Protein AF-A0A0M5J6Y0-F1 (afdb_monomer)

Solvent-accessible surface area (backbone atoms only — not comparable to full-atom values): 10264 Å² total; per-residue (Å²): 128,82,86,54,51,43,77,46,97,88,40,96,63,35,27,33,30,72,86,78,66,49,76,40,66,57,60,74,68,54,46,45,74,79,50,57,47,80,31,62,37,94,86,78,63,53,74,26,65,40,64,68,58,42,51,52,47,33,54,74,78,33,74,91,50,72,72,82,80,65,76,77,78,87,77,84,85,85,85,85,79,84,75,91,74,93,74,84,80,55,74,71,58,58,54,52,52,52,52,52,50,51,52,52,52,51,52,51,53,51,50,51,52,50,51,52,52,53,51,52,53,52,52,51,52,54,51,51,52,51,52,52,51,51,50,51,51,51,51,49,53,50,51,52,51,52,53,50,54,53,51,62,63,47,49,62,56,54,54,52,52,51,54,55,56,73,71,73,120

Structure (mmCIF, N/CA/C/O backbone):
data_AF-A0A0M5J6Y0-F1
#
_entry.id   AF-A0A0M5J6Y0-F1
#
loop_
_atom_site.group_PDB
_atom_site.id
_atom_site.type_symbol
_atom_site.label_atom_id
_atom_site.label_alt_id
_atom_site.label_comp_id
_atom_site.label_asym_id
_atom_site.label_entity_id
_atom_site.label_seq_id
_atom_site.pdbx_PDB_ins_code
_atom_site.Cartn_x
_atom_site.Cartn_y
_atom_site.Cartn_z
_atom_site.occupancy
_atom_site.B_iso_or_equiv
_atom_site.auth_seq_id
_atom_site.auth_comp_id
_atom_site.auth_asym_id
_atom_site.auth_atom_id
_atom_site.pdbx_PDB_model_num
ATOM 1 N N . MET A 1 1 ? 8.750 -12.500 -16.971 1.00 54.44 1 MET A N 1
ATOM 2 C CA . MET A 1 1 ? 10.233 -12.620 -16.952 1.00 54.44 1 MET A CA 1
ATOM 3 C C . MET A 1 1 ? 10.787 -14.023 -17.237 1.00 54.44 1 MET A C 1
ATOM 5 O O . MET A 1 1 ? 11.965 -14.111 -17.551 1.00 54.44 1 MET A O 1
ATOM 9 N N . ARG A 1 2 ? 10.006 -15.117 -17.166 1.00 51.62 2 ARG A N 1
ATOM 10 C CA . ARG A 1 2 ? 10.528 -16.494 -17.330 1.00 51.62 2 ARG A CA 1
ATOM 11 C C . ARG A 1 2 ? 10.722 -16.961 -18.791 1.00 51.62 2 ARG A C 1
ATOM 13 O O . ARG A 1 2 ? 11.229 -18.052 -18.992 1.00 51.62 2 ARG A O 1
ATOM 20 N N . LEU A 1 3 ? 10.338 -16.154 -19.790 1.00 61.31 3 LEU A N 1
ATOM 21 C CA . LEU A 1 3 ? 10.330 -16.540 -21.217 1.00 61.31 3 LEU A CA 1
ATOM 22 C C . LEU A 1 3 ? 11.543 -16.040 -22.031 1.00 61.31 3 LEU A C 1
ATOM 24 O O . LEU A 1 3 ? 11.763 -16.510 -23.141 1.00 61.31 3 LEU A O 1
ATOM 28 N N . THR A 1 4 ? 12.356 -15.121 -21.498 1.00 75.44 4 THR A N 1
ATOM 29 C CA . THR A 1 4 ? 13.475 -14.484 -22.233 1.00 75.44 4 THR A CA 1
ATOM 30 C C . THR A 1 4 ? 14.857 -15.020 -21.851 1.00 75.44 4 THR A C 1
ATOM 32 O O . THR A 1 4 ? 15.855 -14.626 -22.453 1.00 75.44 4 THR A O 1
ATOM 35 N N . PHE A 1 5 ? 14.937 -15.911 -20.859 1.00 82.75 5 PHE A N 1
ATOM 36 C CA . PHE A 1 5 ? 16.193 -16.443 -20.330 1.00 82.75 5 PHE A CA 1
ATOM 37 C C . PHE A 1 5 ? 16.151 -17.963 -20.259 1.00 82.75 5 PHE A C 1
ATOM 39 O O . PHE A 1 5 ? 15.195 -18.540 -19.746 1.00 82.75 5 PHE A O 1
ATOM 46 N N . GLU A 1 6 ? 17.207 -18.599 -20.740 1.00 87.62 6 GLU A N 1
ATOM 47 C CA . GLU A 1 6 ? 17.405 -20.041 -20.680 1.00 87.62 6 GLU A CA 1
ATOM 48 C C . GLU A 1 6 ? 18.428 -20.374 -19.601 1.00 87.62 6 GLU A C 1
ATOM 50 O O . GLU A 1 6 ? 19.471 -19.729 -19.517 1.00 87.62 6 GLU A O 1
ATOM 55 N N . ARG A 1 7 ? 18.125 -21.341 -18.737 1.00 85.81 7 ARG A N 1
ATOM 56 C CA . ARG A 1 7 ? 19.066 -21.793 -17.708 1.00 85.81 7 AR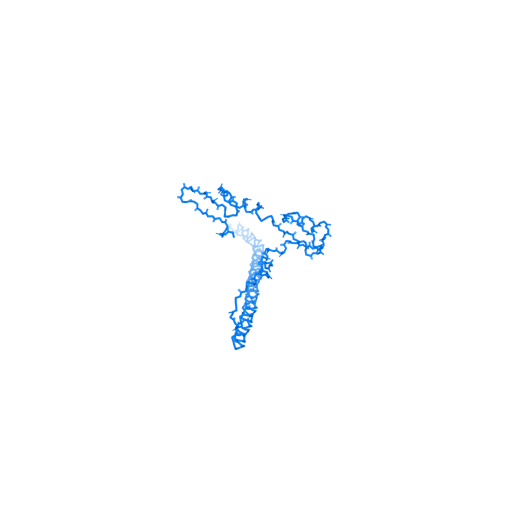G A CA 1
ATOM 57 C C . ARG A 1 7 ? 20.045 -22.781 -18.336 1.00 85.81 7 ARG A C 1
ATOM 59 O O . ARG A 1 7 ? 19.601 -23.741 -18.951 1.00 85.81 7 ARG A O 1
ATOM 66 N N . LEU A 1 8 ? 21.347 -22.565 -18.150 1.00 83.19 8 LEU A N 1
ATOM 67 C CA . LEU A 1 8 ? 22.361 -23.515 -18.607 1.00 83.19 8 LEU A CA 1
ATOM 68 C C . LEU A 1 8 ? 22.562 -24.608 -17.552 1.00 83.19 8 LEU A C 1
ATOM 70 O O . LEU A 1 8 ? 22.786 -24.309 -16.380 1.00 83.19 8 LEU A O 1
ATOM 74 N N . SER A 1 9 ? 22.533 -25.870 -17.977 1.00 73.69 9 SER A N 1
ATOM 75 C CA . SER A 1 9 ? 22.607 -27.050 -17.098 1.00 73.69 9 SER A CA 1
ATOM 76 C C . SER A 1 9 ? 23.989 -27.321 -16.480 1.00 73.69 9 SER A C 1
ATOM 78 O O . SER A 1 9 ? 24.128 -28.271 -15.722 1.00 73.69 9 SER A O 1
ATOM 80 N N . GLY A 1 10 ? 25.004 -26.500 -16.776 1.00 74.12 10 GLY A N 1
ATOM 81 C CA . GLY A 1 10 ? 26.383 -26.662 -16.286 1.00 74.12 10 GLY A CA 1
ATOM 82 C C . GLY A 1 10 ? 26.892 -25.536 -15.378 1.00 74.12 10 GLY A C 1
ATOM 83 O O . GLY A 1 10 ? 28.052 -25.557 -14.984 1.00 74.12 10 GLY A O 1
ATOM 84 N N . GLY A 1 11 ? 26.058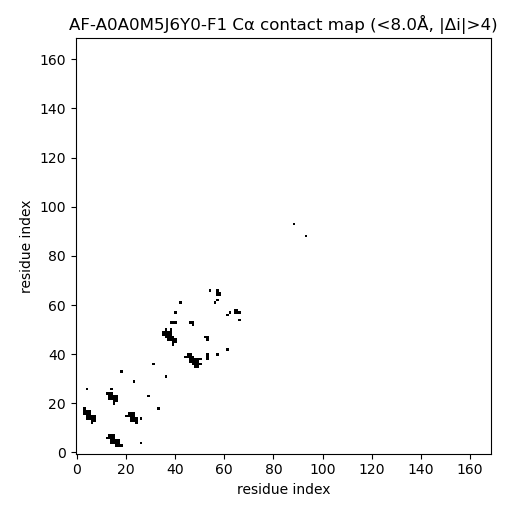 -24.541 -15.054 1.00 68.88 11 GLY A N 1
ATOM 85 C CA . GLY A 1 11 ? 26.432 -23.428 -14.182 1.00 68.88 11 GLY A CA 1
ATOM 86 C C . GLY A 1 11 ? 25.268 -23.025 -13.291 1.00 68.88 11 GLY A C 1
ATOM 87 O O . GLY A 1 11 ? 24.281 -22.456 -13.764 1.00 68.88 11 GLY A O 1
ATOM 88 N N . CYS A 1 12 ? 25.371 -23.305 -11.991 1.00 69.19 12 CYS A N 1
ATOM 89 C CA . CYS A 1 12 ? 24.429 -22.783 -11.012 1.00 69.19 12 CYS A CA 1
ATOM 90 C C . CYS A 1 12 ? 24.452 -21.247 -11.107 1.00 69.19 12 CYS A C 1
ATOM 92 O O . CYS A 1 12 ? 25.486 -20.614 -10.921 1.00 69.19 12 CYS A O 1
ATOM 94 N N . ASN A 1 13 ? 23.307 -20.648 -11.443 1.00 76.88 13 ASN A N 1
ATOM 95 C CA . ASN A 1 13 ? 23.098 -19.204 -11.654 1.00 76.88 13 ASN A CA 1
ATOM 96 C C . ASN A 1 13 ? 23.483 -18.635 -13.026 1.00 76.88 13 ASN A C 1
ATOM 98 O O . ASN A 1 13 ? 23.434 -17.419 -13.193 1.00 76.88 13 ASN A O 1
ATOM 102 N N . LEU A 1 14 ? 23.808 -19.465 -14.019 1.00 85.62 14 LEU A N 1
ATOM 103 C CA . LEU A 1 14 ? 24.126 -18.973 -15.355 1.00 85.62 14 LEU A CA 1
ATOM 104 C C . LEU A 1 14 ? 22.928 -19.069 -16.304 1.00 85.62 14 LEU A C 1
ATOM 106 O O . LEU A 1 14 ? 22.325 -20.130 -16.486 1.00 85.62 14 LEU A O 1
ATOM 110 N N . HIS A 1 15 ? 22.590 -17.942 -16.928 1.00 89.19 15 HIS A N 1
ATOM 111 C CA . HIS A 1 15 ? 21.428 -17.821 -17.796 1.00 89.19 15 HIS A CA 1
ATOM 112 C C . HIS A 1 15 ? 21.793 -17.207 -19.146 1.00 89.19 15 HIS A C 1
ATOM 114 O O . HIS A 1 15 ? 22.353 -16.117 -19.214 1.00 89.19 15 HIS A O 1
ATOM 120 N N . ARG A 1 16 ? 21.439 -17.875 -20.245 1.00 88.31 16 ARG A N 1
ATOM 121 C CA . ARG A 1 16 ? 21.576 -17.339 -21.602 1.00 88.31 16 ARG A CA 1
ATOM 122 C C . ARG A 1 16 ? 20.369 -16.463 -21.900 1.00 8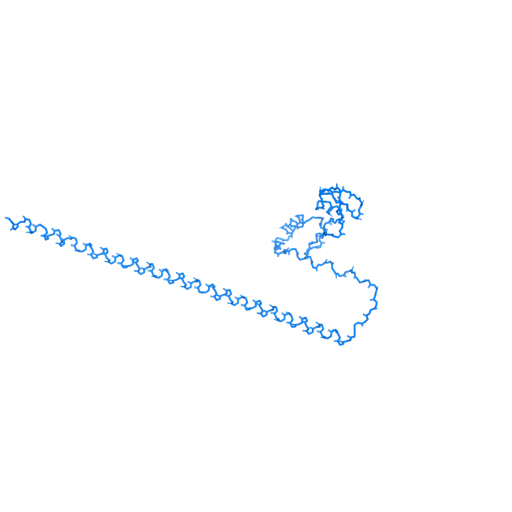8.31 16 ARG A C 1
ATOM 124 O O . ARG A 1 16 ? 19.228 -16.921 -21.869 1.00 88.31 16 ARG A O 1
ATOM 131 N N . CYS A 1 17 ? 20.616 -15.193 -22.190 1.00 90.19 17 CYS A N 1
ATOM 132 C CA . CYS A 1 17 ? 19.600 -14.298 -22.715 1.00 90.19 17 CYS A CA 1
ATOM 133 C C . CYS A 1 17 ? 19.241 -14.729 -24.139 1.00 90.19 17 CYS A C 1
ATOM 135 O O . CYS A 1 17 ? 20.114 -14.802 -25.001 1.00 90.19 17 CYS A O 1
ATOM 137 N N . LYS A 1 18 ?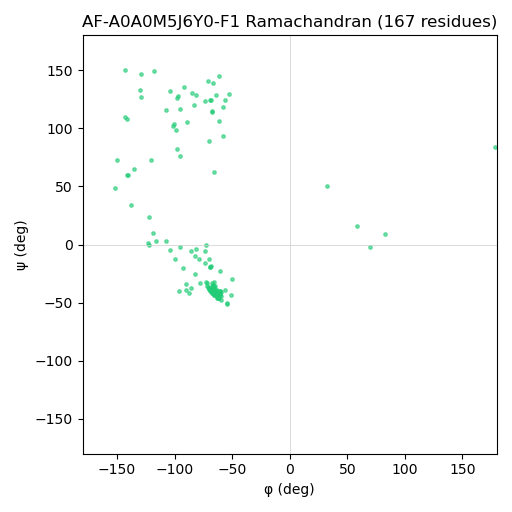 17.959 -14.985 -24.408 1.00 86.56 18 LYS A N 1
ATOM 138 C CA . LYS A 1 18 ? 17.485 -15.358 -25.750 1.00 86.56 18 LYS A CA 1
ATOM 139 C C . LYS A 1 18 ? 17.462 -14.177 -26.728 1.00 86.56 18 LYS A C 1
ATOM 141 O O . LYS A 1 18 ? 17.389 -14.397 -27.927 1.00 86.56 18 LYS A O 1
ATOM 146 N N . LEU A 1 19 ? 17.546 -12.941 -26.226 1.00 84.44 19 LEU A N 1
ATOM 147 C CA . LEU A 1 19 ? 17.477 -11.721 -27.041 1.00 84.44 19 LEU A CA 1
ATOM 148 C C . LEU A 1 19 ? 18.833 -11.308 -27.623 1.00 84.44 19 LEU A C 1
ATOM 150 O O . LEU A 1 19 ? 18.891 -10.836 -28.750 1.00 84.44 19 LEU A O 1
ATOM 154 N N . CYS A 1 20 ? 19.924 -11.478 -26.871 1.00 89.38 20 CYS A N 1
ATOM 155 C CA . CYS A 1 20 ? 21.276 -11.143 -27.340 1.00 89.38 20 CYS A CA 1
ATOM 156 C C . CYS A 1 20 ? 22.264 -12.313 -27.309 1.00 89.38 20 CYS A C 1
ATOM 158 O O . CYS A 1 20 ? 23.438 -12.126 -27.614 1.00 89.38 20 CYS A O 1
ATOM 160 N N . GLY A 1 21 ? 21.842 -13.500 -26.866 1.00 87.88 21 GLY A N 1
ATOM 161 C CA . GLY A 1 21 ? 22.707 -14.674 -26.741 1.00 87.88 21 GLY A CA 1
ATOM 162 C C . GLY A 1 21 ? 23.758 -14.584 -25.630 1.00 87.88 21 GLY A C 1
ATOM 163 O O . GLY A 1 21 ? 24.493 -15.548 -25.420 1.00 87.88 21 GLY A O 1
ATOM 164 N N . LYS A 1 22 ? 23.841 -13.463 -24.899 1.00 89.62 22 LYS A N 1
ATOM 165 C CA . LYS A 1 22 ? 24.818 -13.290 -23.820 1.00 89.62 22 LYS A CA 1
ATOM 166 C C . LYS A 1 22 ? 24.457 -14.152 -22.626 1.00 89.62 22 LYS A C 1
ATOM 168 O O . LYS A 1 22 ? 23.295 -14.278 -22.239 1.00 89.62 22 LYS A O 1
ATOM 173 N N . VAL A 1 23 ? 25.491 -14.717 -22.033 1.00 89.94 23 VAL A N 1
ATOM 174 C CA . VAL A 1 23 ? 25.389 -15.564 -20.860 1.00 89.94 23 VAL A CA 1
ATOM 175 C C . VAL A 1 23 ? 25.631 -14.683 -19.633 1.00 89.94 23 VAL A C 1
ATOM 177 O O . VAL A 1 23 ? 26.681 -14.061 -19.508 1.00 89.94 23 VAL A O 1
ATOM 180 N N . VAL A 1 24 ? 24.619 -14.548 -18.779 1.00 88.75 24 VAL A N 1
ATOM 181 C CA . VAL A 1 24 ? 24.576 -13.597 -17.663 1.00 88.75 24 VAL A CA 1
ATOM 182 C C . VAL A 1 24 ? 24.206 -14.294 -16.362 1.00 88.75 24 VAL A C 1
ATOM 184 O O . VAL A 1 24 ? 23.418 -15.237 -16.346 1.00 88.75 24 VAL A O 1
ATOM 187 N N . THR A 1 25 ? 24.753 -13.801 -15.256 1.00 89.25 25 THR A N 1
ATOM 188 C CA . THR A 1 25 ? 24.434 -14.284 -13.905 1.00 89.25 25 THR A CA 1
ATOM 189 C C . THR A 1 25 ? 23.229 -13.547 -13.316 1.00 89.25 25 THR A C 1
ATOM 191 O O . THR A 1 25 ? 22.308 -14.146 -12.764 1.00 89.25 25 THR A O 1
ATOM 194 N N . HIS A 1 26 ? 23.168 -12.226 -13.507 1.00 87.25 26 HIS A N 1
ATOM 195 C CA . HIS A 1 26 ? 22.112 -11.367 -12.967 1.00 87.25 26 HIS A CA 1
ATOM 196 C C . HIS A 1 26 ? 21.015 -11.064 -13.993 1.00 87.25 26 HIS A C 1
ATOM 198 O O . HIS A 1 26 ? 20.973 -9.990 -14.600 1.00 87.25 26 HIS A O 1
ATOM 204 N N . ILE A 1 27 ? 20.073 -12.000 -14.133 1.00 86.56 27 ILE A N 1
ATOM 205 C CA . ILE A 1 27 ? 18.925 -11.903 -15.051 1.00 86.56 27 ILE A CA 1
ATOM 206 C C . ILE A 1 27 ? 18.149 -10.587 -14.889 1.00 86.56 27 ILE A C 1
ATOM 208 O O . ILE A 1 27 ? 17.781 -9.957 -15.877 1.00 86.56 27 ILE A O 1
ATOM 212 N N . ARG A 1 28 ? 17.897 -10.164 -13.642 1.00 83.12 28 ARG A N 1
ATOM 213 C CA . ARG A 1 28 ? 17.079 -8.977 -13.343 1.00 83.12 28 ARG A CA 1
ATOM 214 C C . ARG A 1 28 ? 17.714 -7.694 -13.881 1.00 83.12 28 ARG A C 1
ATOM 216 O O . ARG A 1 28 ? 17.030 -6.903 -14.516 1.00 83.12 28 ARG A O 1
ATOM 223 N N . ASN A 1 29 ? 19.017 -7.517 -13.673 1.00 83.69 29 ASN A N 1
ATOM 224 C CA . ASN A 1 29 ? 19.732 -6.334 -14.155 1.00 83.69 29 ASN A CA 1
ATOM 225 C C . ASN A 1 29 ? 19.838 -6.355 -15.680 1.00 83.69 29 ASN A C 1
ATOM 227 O O . ASN A 1 29 ? 19.630 -5.337 -16.334 1.00 83.69 29 ASN A O 1
ATOM 231 N N . HIS A 1 30 ? 20.098 -7.532 -16.251 1.00 87.56 30 HIS A N 1
ATOM 232 C CA . HIS A 1 30 ? 20.171 -7.692 -17.696 1.00 87.56 30 HIS A CA 1
ATOM 233 C C . HIS A 1 30 ? 18.822 -7.458 -18.391 1.00 87.56 30 HIS A C 1
ATOM 235 O O . HIS A 1 30 ? 18.786 -6.934 -19.500 1.00 87.56 30 HIS A O 1
ATOM 241 N N . TYR A 1 31 ? 17.701 -7.791 -17.744 1.00 83.19 31 TYR A N 1
ATOM 242 C CA . TYR A 1 31 ? 16.367 -7.544 -18.291 1.00 83.19 31 TYR A CA 1
ATOM 243 C C . TYR A 1 31 ? 16.145 -6.064 -18.638 1.00 83.19 31 TYR A C 1
ATOM 245 O O . TYR A 1 31 ? 15.595 -5.769 -19.697 1.00 83.19 31 TYR A O 1
ATOM 253 N N . HIS A 1 32 ? 16.633 -5.135 -17.810 1.00 80.56 32 HIS A N 1
ATOM 254 C CA . HIS A 1 32 ? 16.495 -3.696 -18.060 1.00 80.56 32 HIS A CA 1
ATOM 255 C C . HIS A 1 32 ? 17.302 -3.192 -19.268 1.00 80.56 32 HIS A C 1
ATOM 257 O O . HIS A 1 32 ? 16.986 -2.131 -19.795 1.00 80.56 32 HIS A O 1
ATOM 263 N N . VAL A 1 33 ? 18.310 -3.941 -19.731 1.00 82.00 33 VAL A N 1
ATOM 264 C CA . VAL A 1 33 ? 1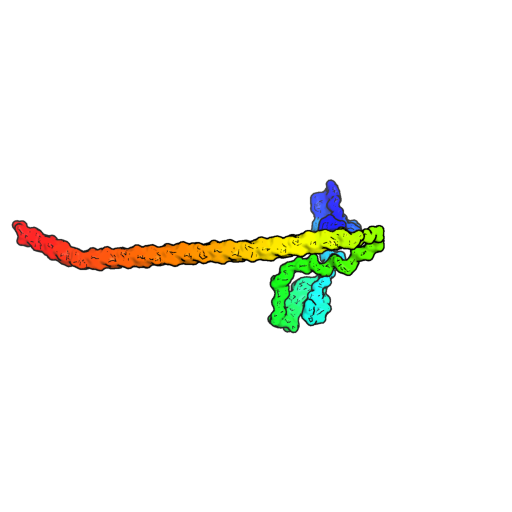9.071 -3.601 -20.948 1.00 82.00 33 VAL A CA 1
ATOM 265 C C . VAL A 1 33 ? 18.209 -3.785 -22.197 1.00 82.00 33 VAL A C 1
ATOM 267 O O . VAL A 1 33 ? 18.298 -3.000 -23.135 1.00 82.00 33 VAL A O 1
ATOM 270 N N . HIS A 1 34 ? 17.362 -4.816 -22.208 1.00 80.81 34 HIS A N 1
ATOM 271 C CA . HIS A 1 34 ? 16.476 -5.114 -23.335 1.00 80.81 34 HIS A CA 1
ATOM 272 C C . HIS A 1 34 ? 15.121 -4.430 -23.231 1.00 80.81 34 HIS A C 1
ATOM 274 O O . HIS A 1 34 ? 14.545 -4.035 -24.240 1.00 80.81 34 HIS A O 1
ATOM 280 N N . PHE A 1 35 ? 14.625 -4.278 -22.009 1.00 75.88 35 PHE A N 1
ATOM 281 C CA . PHE A 1 35 ? 13.362 -3.624 -21.723 1.00 75.88 35 PHE A CA 1
ATOM 282 C C . PHE A 1 35 ? 13.630 -2.427 -20.812 1.00 75.88 35 PHE A C 1
ATOM 284 O O . PHE A 1 35 ? 13.314 -2.492 -19.618 1.00 75.88 35 PHE A O 1
ATOM 291 N N . PRO A 1 36 ? 14.230 -1.340 -21.337 1.00 71.00 36 PRO A N 1
ATOM 292 C CA . PRO A 1 36 ? 14.226 -0.075 -20.625 1.00 71.00 36 PRO A CA 1
ATOM 293 C C . PRO A 1 36 ? 12.756 0.312 -20.481 1.00 71.00 36 PRO A C 1
ATOM 295 O O . PRO A 1 36 ? 12.081 0.594 -21.472 1.00 71.00 36 PRO A O 1
ATOM 298 N N . GLY A 1 37 ? 12.222 0.188 -19.266 1.00 69.56 37 GLY A N 1
ATOM 299 C CA . GLY A 1 37 ? 10.803 0.407 -19.023 1.00 69.56 37 GLY A CA 1
ATOM 300 C C . GLY A 1 37 ? 10.397 1.770 -19.574 1.00 69.56 37 GLY A C 1
ATOM 301 O O . GLY A 1 37 ? 11.064 2.767 -19.310 1.00 69.56 37 GLY A O 1
ATOM 302 N N . ARG A 1 38 ? 9.332 1.818 -20.373 1.00 73.62 38 ARG A N 1
ATOM 303 C CA . ARG A 1 38 ? 8.726 3.082 -20.790 1.00 73.62 38 ARG A CA 1
ATOM 304 C C . ARG A 1 38 ? 7.683 3.438 -19.748 1.00 73.62 38 ARG A C 1
ATOM 306 O O . ARG A 1 38 ? 6.636 2.807 -19.665 1.00 73.62 38 ARG A O 1
ATOM 313 N N . PHE A 1 39 ? 8.018 4.408 -18.915 1.00 78.81 39 PHE A N 1
ATOM 314 C CA . PHE A 1 39 ? 7.153 4.928 -17.872 1.00 78.81 39 PHE A CA 1
ATOM 315 C C . PHE A 1 39 ? 6.568 6.242 -18.364 1.00 78.81 39 PHE A C 1
ATOM 317 O O . PHE A 1 39 ? 7.254 7.262 -18.391 1.00 78.81 39 PHE A O 1
ATOM 324 N N . GLU A 1 40 ? 5.316 6.200 -18.794 1.00 80.69 40 GLU A N 1
ATOM 325 C CA . GLU A 1 40 ? 4.604 7.372 -19.286 1.00 80.69 40 GLU A CA 1
ATOM 326 C C . GLU A 1 40 ? 3.831 8.052 -18.152 1.00 80.69 40 GLU A C 1
ATOM 328 O O . GLU A 1 40 ? 3.175 7.398 -17.338 1.00 80.69 40 GLU A O 1
ATOM 333 N N . CYS A 1 41 ? 3.906 9.380 -18.091 1.00 84.44 41 CYS A N 1
ATOM 334 C CA . CYS A 1 41 ? 3.076 10.159 -17.186 1.00 84.44 41 CYS A CA 1
ATOM 335 C C . CYS A 1 41 ? 1.628 10.205 -17.698 1.00 84.44 41 CYS A C 1
ATOM 337 O O . CYS A 1 41 ? 1.402 10.707 -18.796 1.00 84.44 41 CYS A O 1
ATOM 339 N N . PRO A 1 42 ? 0.617 9.787 -16.918 1.00 79.31 42 PRO A N 1
ATOM 340 C CA . PRO A 1 42 ? -0.772 9.790 -17.382 1.00 79.31 42 PRO A CA 1
ATOM 341 C C . PRO A 1 42 ? -1.366 11.198 -17.539 1.00 79.31 42 PRO A C 1
ATOM 343 O O . PRO A 1 42 ? -2.435 11.339 -18.123 1.00 79.31 42 PRO A O 1
ATOM 346 N N . LEU A 1 43 ? -0.694 12.230 -17.017 1.00 81.38 43 LEU A N 1
ATOM 347 C CA . LEU A 1 43 ? -1.173 13.612 -17.048 1.00 81.38 43 LEU A CA 1
ATOM 348 C C . LEU A 1 43 ? -0.594 14.419 -18.208 1.00 81.38 43 LEU A C 1
ATOM 350 O O . LEU A 1 43 ? -1.310 15.200 -18.824 1.00 81.38 43 LEU A O 1
ATOM 354 N N . CYS A 1 44 ? 0.689 14.234 -18.518 1.00 87.06 44 CYS A N 1
ATOM 355 C CA . CYS A 1 44 ? 1.370 15.001 -19.565 1.00 87.06 44 CYS A CA 1
ATOM 356 C C . CYS A 1 44 ? 2.005 14.137 -20.660 1.00 87.06 44 CYS A C 1
ATOM 358 O O . CYS A 1 44 ? 2.638 14.675 -21.563 1.00 87.06 44 CYS A O 1
ATOM 360 N N . ARG A 1 45 ? 1.867 12.807 -20.580 1.00 83.06 45 ARG A N 1
ATOM 361 C CA . ARG A 1 45 ? 2.399 11.828 -21.545 1.00 83.06 45 ARG A CA 1
ATOM 362 C C . ARG A 1 45 ? 3.919 11.866 -21.742 1.00 83.06 45 ARG A C 1
ATOM 364 O O . ARG A 1 45 ? 4.458 11.288 -22.683 1.00 83.06 45 ARG A O 1
ATOM 371 N N . ALA A 1 46 ? 4.646 12.509 -20.827 1.00 84.81 46 ALA A N 1
ATOM 372 C CA . ALA A 1 46 ? 6.101 12.473 -20.819 1.00 84.81 46 ALA A CA 1
ATOM 373 C C . ALA A 1 46 ? 6.586 11.037 -20.569 1.00 84.81 46 ALA A C 1
ATOM 375 O O . ALA A 1 46 ? 6.153 10.386 -19.616 1.00 84.81 46 ALA A O 1
ATOM 376 N N . THR A 1 47 ? 7.479 10.548 -21.433 1.00 82.94 47 THR A N 1
ATOM 377 C CA . THR A 1 47 ? 8.034 9.193 -21.347 1.00 82.94 47 THR A CA 1
ATOM 378 C C . THR A 1 47 ? 9.385 9.212 -20.647 1.00 82.94 47 THR A C 1
ATOM 380 O O . THR A 1 47 ? 10.301 9.924 -21.052 1.00 82.94 47 THR A O 1
ATOM 383 N N . TYR A 1 48 ? 9.527 8.366 -19.635 1.00 82.94 48 TYR A N 1
ATOM 384 C CA . TYR A 1 48 ? 10.757 8.165 -18.884 1.00 82.94 48 TYR A CA 1
ATOM 385 C C . TYR A 1 48 ? 11.243 6.726 -19.032 1.00 82.94 48 TYR A C 1
ATOM 387 O O . TYR A 1 48 ? 10.450 5.799 -19.164 1.00 82.94 48 TYR A O 1
ATOM 395 N N . THR A 1 49 ? 12.559 6.528 -18.980 1.00 78.06 49 THR A N 1
ATOM 396 C CA . THR A 1 49 ? 13.197 5.200 -19.054 1.00 78.06 49 THR A CA 1
ATOM 397 C C . THR A 1 49 ? 13.212 4.461 -17.714 1.00 78.06 49 THR A C 1
ATOM 399 O O . THR A 1 49 ? 13.578 3.287 -17.644 1.00 78.06 49 THR A O 1
ATOM 402 N N . ARG A 1 50 ? 12.851 5.154 -16.625 1.00 76.06 50 ARG A N 1
ATOM 403 C CA . ARG A 1 50 ? 12.840 4.619 -15.262 1.00 76.06 50 ARG A CA 1
ATOM 404 C C . ARG A 1 50 ? 11.662 5.151 -14.444 1.00 76.06 50 ARG A C 1
ATOM 406 O O . ARG A 1 50 ? 11.219 6.284 -14.641 1.00 76.06 50 ARG A O 1
ATOM 413 N N . SER A 1 51 ? 11.184 4.342 -13.500 1.00 79.94 51 SER A N 1
ATOM 414 C CA . SER A 1 51 ? 10.018 4.646 -12.659 1.00 79.94 51 SER A CA 1
ATOM 415 C C . SER A 1 51 ? 10.280 5.735 -11.616 1.00 79.94 51 SER A C 1
ATOM 417 O O . SER A 1 51 ? 9.389 6.525 -11.314 1.00 79.94 51 SER A O 1
ATOM 419 N N . ASP A 1 52 ? 11.498 5.816 -11.086 1.00 82.81 52 ASP A N 1
ATOM 420 C CA . ASP A 1 52 ? 11.930 6.843 -10.134 1.00 82.81 52 ASP A CA 1
ATOM 421 C C . ASP A 1 52 ? 11.944 8.243 -10.760 1.00 82.81 52 ASP A C 1
ATOM 423 O O . ASP A 1 52 ? 11.509 9.216 -10.135 1.00 82.81 52 ASP A O 1
ATOM 427 N N . ASN A 1 53 ? 12.342 8.329 -12.030 1.00 85.75 53 ASN A N 1
ATOM 428 C CA . ASN A 1 53 ? 12.287 9.569 -12.800 1.00 85.75 53 ASN A CA 1
ATOM 429 C C . ASN A 1 53 ? 10.840 10.017 -13.030 1.00 85.75 53 ASN A C 1
ATOM 431 O O . ASN A 1 53 ? 10.524 11.186 -12.814 1.00 85.75 53 ASN A O 1
ATOM 435 N N . LEU A 1 54 ? 9.943 9.088 -13.387 1.00 87.25 54 LEU A N 1
ATOM 436 C CA . LEU A 1 54 ? 8.517 9.393 -13.525 1.00 87.25 54 LEU A CA 1
ATOM 437 C C . LEU A 1 54 ? 7.906 9.860 -12.191 1.00 87.25 54 LEU A C 1
ATOM 439 O O . LEU A 1 54 ? 7.155 10.832 -12.159 1.00 87.25 54 LEU A O 1
ATOM 443 N N . ARG A 1 55 ? 8.246 9.208 -11.074 1.00 85.81 55 ARG A N 1
ATOM 444 C CA . ARG A 1 55 ? 7.774 9.597 -9.735 1.00 85.81 55 ARG A CA 1
ATOM 445 C C . ARG A 1 55 ? 8.201 11.016 -9.375 1.00 85.81 55 ARG A C 1
ATOM 447 O O . ARG A 1 55 ? 7.377 11.809 -8.922 1.00 85.81 55 ARG A O 1
ATOM 454 N N . THR A 1 56 ? 9.474 11.328 -9.594 1.00 88.00 56 THR A N 1
ATOM 455 C CA . THR A 1 56 ? 10.031 12.665 -9.360 1.00 88.00 56 THR A CA 1
ATOM 456 C C . THR A 1 56 ? 9.334 13.695 -10.243 1.00 88.00 56 THR A C 1
ATOM 458 O O . THR A 1 56 ? 8.880 14.725 -9.750 1.00 88.00 56 THR A O 1
ATOM 461 N N . HIS A 1 57 ? 9.157 13.384 -11.527 1.00 90.88 57 HIS A N 1
ATOM 462 C CA . HIS A 1 57 ? 8.406 14.220 -12.453 1.00 90.88 57 HIS A CA 1
ATOM 463 C C . HIS A 1 57 ? 6.988 14.517 -11.941 1.00 90.88 57 HIS A C 1
ATOM 465 O O . HIS A 1 57 ? 6.618 15.685 -11.849 1.00 90.88 57 HIS A O 1
ATOM 471 N N . CYS A 1 58 ? 6.222 13.493 -11.552 1.00 87.00 58 CYS A N 1
ATOM 472 C CA . CYS A 1 58 ? 4.870 13.671 -11.025 1.00 87.00 58 CYS A CA 1
ATOM 473 C C . CYS A 1 58 ? 4.870 14.529 -9.758 1.00 87.00 58 CYS A C 1
ATOM 475 O O . CYS A 1 58 ? 4.075 15.451 -9.659 1.00 87.00 58 CYS A O 1
ATOM 477 N N . LYS A 1 59 ? 5.804 14.309 -8.828 1.00 86.06 59 LYS A N 1
ATOM 478 C CA . LYS A 1 59 ? 5.877 15.092 -7.588 1.00 86.06 59 LYS A CA 1
ATOM 479 C C . LYS A 1 59 ? 6.095 16.591 -7.835 1.00 86.06 59 LYS A C 1
ATOM 481 O O . LYS A 1 59 ? 5.498 17.407 -7.143 1.00 86.06 59 LYS A O 1
ATOM 486 N N . PHE A 1 60 ? 6.934 16.955 -8.807 1.00 88.06 60 PHE A N 1
ATOM 487 C CA . PHE A 1 60 ? 7.268 18.360 -9.079 1.00 88.06 60 PHE A CA 1
ATOM 488 C C . PHE A 1 60 ? 6.343 19.036 -10.094 1.00 88.06 60 PHE A C 1
ATOM 490 O O . PHE A 1 60 ? 6.032 20.214 -9.948 1.00 88.06 60 PHE A O 1
ATOM 497 N N . LYS A 1 61 ? 5.928 18.327 -11.147 1.00 85.50 61 LYS A N 1
ATOM 498 C CA . LYS A 1 61 ? 5.086 18.881 -12.220 1.00 85.50 61 LYS A CA 1
ATOM 499 C C . LYS A 1 61 ? 3.594 18.662 -11.978 1.00 85.50 61 LYS A C 1
ATOM 501 O O . LYS A 1 61 ? 2.783 19.391 -12.540 1.00 85.50 61 LYS A O 1
ATOM 506 N N . HIS A 1 62 ? 3.234 17.701 -11.130 1.00 87.69 62 HIS A N 1
ATOM 507 C CA . HIS A 1 62 ? 1.854 17.322 -10.832 1.00 87.69 62 HIS A CA 1
ATOM 508 C C . HIS A 1 62 ? 1.634 17.125 -9.317 1.00 87.69 62 HIS A C 1
ATOM 510 O O . HIS A 1 62 ? 1.321 16.020 -8.878 1.00 87.69 62 HIS A O 1
ATOM 516 N N . PRO A 1 63 ? 1.758 18.182 -8.493 1.00 77.12 63 PRO A N 1
ATOM 517 C CA . PRO A 1 63 ? 1.724 18.076 -7.028 1.00 77.12 63 PRO A CA 1
ATOM 518 C C . PRO A 1 63 ? 0.414 17.504 -6.456 1.00 77.12 63 PRO A C 1
ATOM 520 O O . PRO A 1 63 ? 0.419 16.955 -5.358 1.00 77.12 63 PRO A O 1
ATOM 523 N N . MET A 1 64 ? -0.699 17.586 -7.195 1.00 77.06 64 MET A N 1
ATOM 524 C CA . MET A 1 64 ? -1.990 16.997 -6.801 1.00 77.06 64 MET A CA 1
ATOM 525 C C . MET A 1 64 ? -2.147 15.522 -7.207 1.00 77.06 64 MET A C 1
ATOM 527 O O . MET A 1 64 ? -3.133 14.885 -6.849 1.00 77.06 64 MET A O 1
ATOM 531 N N . TYR A 1 65 ? -1.195 14.963 -7.956 1.00 71.81 65 TYR A N 1
ATOM 532 C CA . TYR A 1 65 ? -1.230 13.581 -8.418 1.00 71.81 65 TYR A CA 1
ATOM 533 C C . TYR A 1 65 ? -0.217 12.741 -7.654 1.00 71.81 65 TYR A C 1
ATOM 535 O O . TYR A 1 65 ? 0.992 12.941 -7.765 1.00 71.81 65 TYR A O 1
ATOM 543 N N . ASN A 1 66 ? -0.716 11.768 -6.893 1.00 66.44 66 ASN A N 1
ATOM 544 C CA . ASN A 1 66 ? 0.127 10.856 -6.139 1.00 66.44 66 ASN A CA 1
ATOM 545 C C . ASN A 1 66 ? 0.252 9.506 -6.873 1.00 66.44 66 ASN A C 1
ATOM 547 O O . ASN A 1 66 ? -0.688 8.710 -6.848 1.00 66.44 66 ASN A O 1
ATOM 551 N N . PRO A 1 67 ? 1.387 9.221 -7.543 1.00 65.12 67 PRO A N 1
ATOM 552 C CA . PRO A 1 67 ? 1.568 7.980 -8.291 1.00 65.12 67 PRO A CA 1
ATOM 553 C C . PRO A 1 67 ? 1.783 6.740 -7.402 1.00 65.12 67 PRO A C 1
ATOM 555 O O . PRO A 1 67 ? 1.845 5.639 -7.945 1.00 65.12 67 PRO A O 1
ATOM 558 N N . ASP A 1 68 ? 1.911 6.870 -6.070 1.00 64.12 68 ASP A N 1
ATOM 559 C CA . ASP A 1 68 ? 2.118 5.725 -5.159 1.00 64.12 68 ASP A CA 1
ATOM 560 C C . ASP A 1 68 ? 0.904 4.803 -5.018 1.00 64.12 68 ASP A C 1
ATOM 562 O O . ASP A 1 68 ? 1.061 3.639 -4.653 1.00 64.12 68 ASP A O 1
ATOM 566 N N . THR A 1 69 ? -0.298 5.272 -5.355 1.00 60.28 69 THR A N 1
ATOM 567 C CA . THR A 1 69 ? -1.518 4.454 -5.269 1.00 60.28 69 THR A CA 1
ATOM 568 C C . THR A 1 69 ? -1.673 3.484 -6.439 1.00 60.28 69 THR A C 1
ATOM 570 O O . THR A 1 69 ? -2.463 2.547 -6.354 1.00 60.28 69 THR A O 1
ATOM 573 N N . ARG A 1 70 ? -0.884 3.632 -7.515 1.00 56.84 70 ARG A N 1
ATOM 574 C CA . ARG A 1 70 ? -0.878 2.689 -8.642 1.00 56.84 70 ARG A CA 1
ATOM 575 C C . ARG A 1 70 ? 0.225 1.654 -8.470 1.00 56.84 70 ARG A C 1
ATOM 577 O O . ARG A 1 70 ? 1.269 1.691 -9.121 1.00 56.84 70 ARG A O 1
ATOM 584 N N . LYS A 1 71 ? -0.036 0.697 -7.579 1.00 47.66 71 LYS A N 1
ATOM 585 C CA . LYS A 1 71 ? 0.665 -0.590 -7.509 1.00 47.66 71 LYS A CA 1
ATOM 586 C C . LYS A 1 71 ? 0.511 -1.302 -8.865 1.00 47.66 71 LYS A C 1
ATOM 588 O O . LYS A 1 71 ? -0.485 -1.954 -9.105 1.00 47.66 71 LYS A O 1
ATOM 593 N N . PHE A 1 72 ? 1.484 -1.109 -9.755 1.00 37.66 72 PHE A N 1
ATOM 594 C CA . PHE A 1 72 ? 1.820 -1.944 -10.919 1.00 37.66 72 PHE A CA 1
ATOM 595 C C . PHE A 1 72 ? 0.669 -2.683 -11.644 1.00 37.66 72 PHE A C 1
ATOM 597 O O . PHE A 1 72 ? 0.817 -3.860 -11.956 1.00 37.66 72 PHE A O 1
ATOM 604 N N . ASP A 1 73 ? -0.430 -2.031 -12.027 1.00 46.53 73 ASP A N 1
ATOM 605 C CA . ASP A 1 73 ? -1.312 -2.634 -13.034 1.00 46.53 73 ASP A CA 1
ATOM 606 C C . ASP A 1 73 ? -0.610 -2.626 -14.394 1.00 46.53 73 ASP A C 1
ATOM 608 O O . ASP A 1 73 ? -0.687 -1.704 -15.206 1.00 46.53 73 ASP A O 1
ATOM 612 N N . ASN A 1 74 ? 0.124 -3.711 -14.609 1.00 54.84 74 ASN A N 1
ATOM 613 C CA . ASN A 1 74 ? 0.570 -4.240 -15.879 1.00 54.84 74 ASN A CA 1
ATOM 614 C C . ASN A 1 74 ? -0.673 -4.706 -16.665 1.00 54.84 74 ASN A C 1
ATOM 616 O O . ASN A 1 74 ? -0.850 -5.893 -16.919 1.00 54.84 74 ASN A O 1
ATOM 620 N N . LEU A 1 75 ? -1.562 -3.758 -16.987 1.00 50.06 75 LEU A N 1
ATOM 621 C CA . LEU A 1 75 ? -2.809 -3.952 -17.736 1.00 50.06 75 LEU A CA 1
ATOM 622 C C . LEU A 1 75 ? -2.850 -3.082 -19.003 1.00 50.06 75 LEU A C 1
ATOM 624 O O . LEU A 1 75 ? -3.908 -2.776 -19.534 1.00 50.06 75 LEU A O 1
ATOM 628 N N . MET A 1 76 ? -1.695 -2.683 -19.538 1.00 51.03 76 MET A N 1
ATOM 629 C CA . MET A 1 76 ? -1.651 -2.055 -20.863 1.00 51.03 76 MET A CA 1
ATOM 630 C C . MET A 1 76 ? -0.443 -2.533 -21.671 1.00 51.03 76 MET A C 1
ATOM 632 O O . MET A 1 76 ? 0.434 -1.771 -22.066 1.00 51.03 76 MET A O 1
ATOM 636 N N . SER A 1 77 ? -0.380 -3.845 -21.901 1.00 46.66 77 SER A N 1
ATOM 637 C CA . SER A 1 77 ? 0.420 -4.444 -22.983 1.00 46.66 77 SER A CA 1
ATOM 638 C C . SER A 1 77 ? -0.179 -5.769 -23.458 1.00 46.66 77 SER A C 1
ATOM 640 O O . SER A 1 77 ? 0.510 -6.774 -23.597 1.00 46.66 77 SER A O 1
ATOM 642 N N . ALA A 1 78 ? -1.489 -5.763 -23.717 1.00 41.59 78 ALA A N 1
ATOM 643 C CA . ALA A 1 78 ? -2.183 -6.841 -24.423 1.00 41.59 78 ALA A CA 1
ATOM 644 C C . ALA A 1 78 ? -3.202 -6.304 -25.451 1.00 41.59 78 ALA A C 1
ATOM 646 O O . ALA A 1 78 ? -4.243 -6.911 -25.659 1.00 41.59 78 ALA A O 1
ATOM 647 N N . ALA A 1 79 ? -2.920 -5.161 -26.091 1.00 39.38 79 ALA A N 1
ATOM 648 C CA . ALA A 1 79 ? -3.797 -4.588 -27.125 1.00 39.38 79 ALA A CA 1
ATOM 649 C C . ALA A 1 79 ? -3.147 -4.456 -28.516 1.00 39.38 79 ALA A C 1
ATOM 651 O O . ALA A 1 79 ? -3.740 -3.866 -29.412 1.00 39.38 79 ALA A O 1
ATOM 652 N N . THR A 1 80 ? -1.964 -5.033 -28.743 1.00 41.53 80 THR A N 1
ATOM 653 C CA . THR A 1 80 ? -1.334 -5.069 -30.077 1.00 41.53 80 THR A CA 1
ATOM 654 C C . THR A 1 80 ? -0.628 -6.399 -30.335 1.00 41.53 80 THR A C 1
ATOM 656 O O . THR A 1 80 ? 0.573 -6.466 -30.570 1.00 41.53 80 THR A O 1
ATOM 659 N N . ALA A 1 81 ? -1.392 -7.489 -30.295 1.00 43.06 81 ALA A N 1
ATOM 660 C CA . ALA A 1 81 ? -1.007 -8.752 -30.922 1.00 43.06 81 ALA A CA 1
ATOM 661 C C . ALA A 1 81 ? -2.267 -9.505 -31.366 1.00 43.06 81 ALA A C 1
ATOM 663 O O . ALA A 1 81 ? -2.662 -10.487 -30.749 1.00 43.06 81 ALA A O 1
ATOM 664 N N . THR A 1 82 ? -2.925 -9.025 -32.425 1.00 37.41 82 THR A N 1
ATOM 665 C CA . THR A 1 82 ? -3.820 -9.892 -33.203 1.00 37.41 82 THR A CA 1
ATOM 666 C C . THR A 1 82 ? -3.053 -10.350 -34.426 1.00 37.41 82 THR A C 1
ATOM 668 O O . T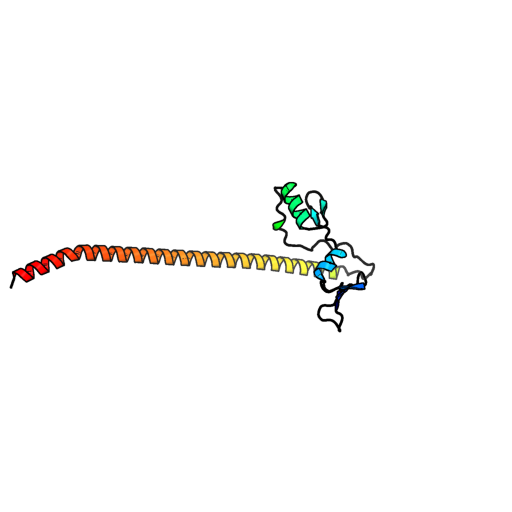HR A 1 82 ? -2.887 -9.622 -35.402 1.00 37.41 82 THR A O 1
ATOM 671 N N . THR A 1 83 ? -2.530 -11.565 -34.310 1.00 37.16 83 THR A N 1
ATOM 672 C CA . THR A 1 83 ? -2.144 -12.408 -35.429 1.00 37.16 83 THR A CA 1
ATOM 673 C C . THR A 1 83 ? -3.386 -12.811 -36.208 1.00 37.16 83 THR A C 1
ATOM 675 O O . THR A 1 83 ? -4.421 -13.155 -35.641 1.00 37.16 83 THR A O 1
ATOM 678 N N . VAL A 1 84 ? -3.235 -12.788 -37.524 1.00 46.31 84 VAL A N 1
ATOM 679 C CA . VAL A 1 84 ? -4.133 -13.373 -38.512 1.00 46.31 84 VAL A CA 1
ATOM 680 C C . VAL A 1 84 ? -4.293 -14.868 -38.203 1.00 46.31 84 VAL A C 1
ATOM 682 O O . VAL A 1 84 ? -3.301 -15.585 -38.100 1.00 46.31 84 VAL A O 1
ATOM 685 N N . GLY A 1 85 ? -5.531 -15.328 -38.020 1.00 41.53 85 GLY A N 1
ATOM 686 C CA . GLY A 1 85 ? -5.852 -16.724 -37.719 1.00 41.53 85 GLY A CA 1
ATOM 687 C C . GLY A 1 85 ? -7.353 -16.905 -37.529 1.00 41.53 85 GLY A C 1
ATOM 688 O O . GLY A 1 85 ? -7.863 -16.820 -36.418 1.00 41.53 85 GLY A O 1
ATOM 689 N N . ALA A 1 86 ? -8.060 -17.072 -38.643 1.00 44.03 86 ALA A N 1
ATOM 690 C CA . ALA A 1 86 ? -9.507 -17.171 -38.716 1.00 44.03 86 ALA A CA 1
ATOM 691 C C . ALA A 1 86 ? -10.047 -18.456 -38.061 1.00 44.03 86 ALA A C 1
ATOM 693 O O . ALA A 1 86 ? -9.859 -19.555 -38.575 1.00 44.03 86 ALA A O 1
ATOM 694 N N . ALA A 1 87 ? -10.795 -18.287 -36.975 1.00 44.94 87 ALA A N 1
ATOM 695 C CA . ALA A 1 87 ? -11.937 -19.124 -36.630 1.00 44.94 87 ALA A CA 1
ATOM 696 C C . ALA A 1 87 ? -12.999 -18.185 -36.051 1.00 44.94 87 ALA A C 1
ATOM 698 O O . ALA A 1 87 ? -12.813 -17.609 -34.982 1.00 44.94 87 ALA A O 1
ATOM 699 N N . THR A 1 88 ? -14.068 -17.947 -36.806 1.00 42.72 88 THR A N 1
ATOM 700 C CA . THR A 1 88 ? -15.189 -17.097 -36.403 1.00 42.72 88 THR A CA 1
ATOM 701 C C . THR A 1 88 ? -15.938 -17.775 -35.253 1.00 42.72 88 THR A C 1
ATOM 703 O O . THR A 1 88 ? -16.515 -18.842 -35.467 1.00 42.72 88 THR A O 1
ATOM 706 N N . PRO A 1 89 ? -15.967 -17.204 -34.037 1.00 50.16 89 PRO A N 1
ATOM 707 C CA . PRO A 1 89 ? -16.845 -17.708 -32.991 1.00 50.16 89 PRO A CA 1
ATOM 708 C C . PRO A 1 89 ? -18.304 -17.428 -33.382 1.00 50.16 89 PRO A C 1
ATOM 710 O O . PRO A 1 89 ? -18.677 -16.290 -33.674 1.00 50.16 89 PRO A O 1
ATOM 713 N N . THR A 1 90 ? -19.139 -18.467 -33.424 1.00 54.97 90 THR A N 1
ATOM 714 C CA . THR A 1 90 ? -20.573 -18.352 -33.732 1.00 54.97 90 THR A CA 1
ATOM 715 C C . THR A 1 90 ? -21.271 -17.476 -32.683 1.00 54.97 90 THR A C 1
ATOM 717 O O . THR A 1 90 ? -20.929 -17.539 -31.500 1.00 54.97 90 THR A O 1
ATOM 720 N N . ALA A 1 91 ? -22.279 -16.689 -33.081 1.00 54.22 91 ALA A N 1
ATOM 721 C CA . ALA A 1 91 ? -22.981 -15.722 -32.219 1.00 54.22 91 ALA A CA 1
ATOM 722 C C . ALA A 1 91 ? -23.472 -16.304 -30.871 1.00 54.22 91 ALA A C 1
ATOM 724 O O . ALA A 1 91 ? -23.483 -15.612 -29.854 1.00 54.22 91 ALA A O 1
ATOM 725 N N . THR A 1 92 ? -23.796 -17.599 -30.834 1.00 56.47 92 THR A N 1
ATOM 726 C CA . THR A 1 92 ? -24.214 -18.323 -29.625 1.00 56.47 92 THR A CA 1
ATOM 727 C C . THR A 1 92 ? -23.094 -18.472 -28.583 1.00 56.47 92 THR A C 1
ATOM 729 O O . THR A 1 92 ? -23.365 -18.422 -27.386 1.00 56.47 92 THR A O 1
ATOM 732 N N . GLN A 1 93 ? -21.829 -18.604 -29.003 1.00 53.25 93 GLN A N 1
ATOM 733 C CA . GLN A 1 93 ? -20.690 -18.733 -28.082 1.00 53.25 93 GLN A CA 1
ATOM 734 C C . GLN A 1 93 ? -20.275 -17.383 -27.474 1.00 53.25 93 GLN A C 1
ATOM 736 O O . GLN A 1 93 ? -19.910 -17.334 -26.299 1.00 53.25 93 GLN A O 1
ATOM 741 N N . LEU A 1 94 ? -20.410 -16.275 -28.219 1.00 53.06 94 LEU A N 1
ATOM 742 C CA . LEU A 1 94 ? -20.192 -14.925 -27.675 1.00 53.06 94 LEU A CA 1
ATOM 743 C C . LEU A 1 94 ? -21.236 -14.548 -26.611 1.00 53.06 94 LEU A C 1
ATOM 745 O O . LEU A 1 94 ? -20.893 -13.902 -25.622 1.00 53.06 94 LEU A O 1
ATOM 749 N N . ALA A 1 95 ? -22.493 -14.969 -26.785 1.00 55.06 95 ALA A N 1
ATOM 750 C CA . ALA A 1 95 ? -23.564 -14.695 -25.826 1.00 55.06 95 ALA A CA 1
ATOM 751 C C . ALA A 1 95 ? -23.415 -15.492 -24.513 1.00 55.06 95 ALA A C 1
ATOM 753 O O . ALA A 1 95 ? -23.678 -14.963 -23.435 1.00 55.06 95 ALA A O 1
ATOM 754 N N . ALA A 1 96 ? -22.947 -16.743 -24.577 1.00 53.25 96 ALA A N 1
ATOM 755 C CA . ALA A 1 96 ? -22.681 -17.543 -23.379 1.00 53.25 96 ALA A CA 1
ATOM 756 C C . ALA A 1 96 ? -21.465 -17.017 -22.587 1.00 53.25 96 ALA A C 1
ATOM 758 O O . ALA A 1 96 ? -21.498 -16.961 -21.357 1.00 53.25 96 ALA A O 1
ATOM 759 N N . ALA A 1 97 ? -20.415 -16.563 -23.283 1.00 53.91 97 ALA A N 1
ATOM 760 C CA . ALA A 1 97 ? -19.237 -15.967 -22.653 1.00 53.91 97 ALA A CA 1
ATOM 761 C C . ALA A 1 97 ? -19.548 -14.624 -21.961 1.00 53.91 97 ALA A C 1
ATOM 763 O O . ALA A 1 97 ? -19.012 -14.354 -20.885 1.00 53.91 97 ALA A O 1
ATOM 764 N N . SER A 1 98 ? -20.442 -13.800 -22.523 1.00 60.75 98 SER A N 1
ATOM 765 C CA . SER A 1 98 ? -20.851 -12.531 -21.903 1.00 60.75 98 SER A CA 1
ATOM 766 C C . SER A 1 98 ? -21.741 -12.733 -20.671 1.00 60.75 98 SER A C 1
ATOM 768 O O . SER A 1 98 ? -21.572 -12.022 -19.682 1.00 60.75 98 SER A O 1
ATOM 770 N N . GLN A 1 99 ? -22.621 -13.741 -20.669 1.00 61.69 99 GLN A N 1
ATOM 771 C CA . GLN A 1 99 ? -23.416 -14.107 -19.489 1.00 61.69 99 GLN A CA 1
ATOM 772 C C . GLN A 1 99 ? -22.545 -14.670 -18.358 1.00 61.69 99 GLN A C 1
ATOM 774 O O . GLN A 1 99 ? -22.712 -14.272 -17.206 1.00 61.69 99 GLN A O 1
ATOM 779 N N . ALA A 1 100 ? -21.564 -15.524 -18.676 1.00 61.03 100 ALA A N 1
ATOM 780 C CA . ALA A 1 100 ? -20.618 -16.051 -17.691 1.00 61.03 100 ALA A CA 1
ATOM 781 C C . ALA A 1 100 ? -19.720 -14.950 -17.093 1.00 61.03 100 ALA A C 1
ATOM 783 O O . ALA A 1 100 ? -19.484 -14.932 -15.885 1.00 61.03 100 ALA A O 1
ATOM 784 N N . ALA A 1 101 ? -19.269 -13.992 -17.911 1.00 61.38 101 ALA A N 1
ATOM 785 C CA . ALA A 1 101 ? -18.494 -12.844 -17.443 1.00 61.38 101 ALA A CA 1
ATOM 786 C C . ALA A 1 101 ? -19.322 -11.902 -16.549 1.00 61.38 101 ALA A C 1
ATOM 788 O O . ALA A 1 101 ? -18.831 -11.451 -15.513 1.00 61.38 101 ALA A O 1
ATOM 789 N N . MET A 1 102 ? -20.590 -11.644 -16.897 1.00 62.09 102 MET A N 1
ATOM 790 C CA . MET A 1 102 ? -21.494 -10.835 -16.070 1.00 62.09 102 MET A CA 1
ATOM 791 C C . MET A 1 102 ? -21.855 -11.530 -14.748 1.00 62.09 102 MET A C 1
ATOM 793 O O . MET A 1 102 ? -21.865 -10.877 -13.705 1.00 62.09 102 MET A O 1
ATOM 797 N N . ALA A 1 103 ? -22.071 -12.850 -14.754 1.0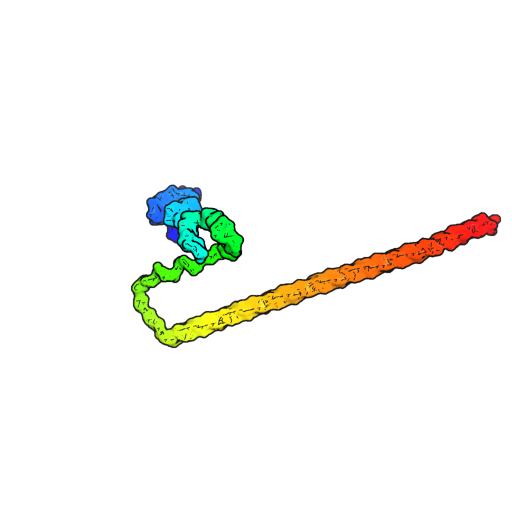0 66.25 103 ALA A N 1
ATOM 798 C CA . ALA A 1 103 ? -22.321 -13.628 -13.539 1.00 66.25 103 ALA A CA 1
ATOM 799 C C . ALA A 1 103 ? -21.096 -13.663 -12.606 1.00 66.25 103 ALA A C 1
ATOM 801 O O . ALA A 1 103 ? -21.241 -13.503 -11.395 1.00 66.25 103 ALA A O 1
ATOM 802 N N . ALA A 1 104 ? -19.882 -13.796 -13.156 1.00 66.81 104 ALA A N 1
ATOM 803 C CA . ALA A 1 104 ? -18.644 -13.738 -12.378 1.00 66.81 104 ALA A CA 1
ATOM 804 C C . ALA A 1 104 ? -18.390 -12.339 -11.786 1.00 66.81 104 ALA A C 1
ATOM 806 O O . ALA A 1 104 ? -17.980 -12.227 -10.630 1.00 66.81 104 ALA A O 1
ATOM 807 N N . ALA A 1 105 ? -18.684 -11.271 -12.536 1.00 67.38 105 ALA A N 1
ATOM 808 C CA . ALA A 1 105 ? -18.589 -9.898 -12.040 1.00 67.38 105 ALA A CA 1
ATOM 809 C C . ALA A 1 105 ? -19.607 -9.616 -10.918 1.00 67.38 105 ALA A C 1
ATOM 811 O O . ALA A 1 105 ? -19.252 -9.013 -9.904 1.00 67.38 105 ALA A O 1
ATOM 812 N N . ALA A 1 106 ? -20.844 -10.107 -11.053 1.00 71.06 106 ALA A N 1
ATOM 813 C CA . ALA A 1 106 ? -21.869 -10.000 -10.015 1.00 71.06 106 ALA A CA 1
ATOM 814 C C . ALA A 1 106 ? -21.504 -10.802 -8.751 1.00 71.06 106 ALA A C 1
ATOM 816 O O . ALA A 1 106 ? -21.643 -10.292 -7.640 1.00 71.06 106 ALA A O 1
ATOM 817 N N . ALA A 1 107 ? -20.965 -12.017 -8.905 1.00 74.50 107 ALA A N 1
ATOM 818 C CA . ALA A 1 107 ? -20.496 -12.837 -7.788 1.00 74.50 107 ALA A CA 1
ATOM 819 C C . ALA A 1 107 ? -19.299 -12.202 -7.058 1.00 74.50 107 ALA A C 1
ATOM 821 O O . ALA A 1 107 ? -19.249 -12.225 -5.827 1.00 74.50 107 ALA A O 1
ATOM 822 N N . ALA A 1 108 ? -18.362 -11.587 -7.788 1.00 75.25 108 ALA A N 1
ATOM 823 C CA . ALA A 1 108 ? -17.237 -10.865 -7.198 1.00 75.25 108 ALA A CA 1
ATOM 824 C C . ALA A 1 108 ? -17.694 -9.616 -6.425 1.00 75.25 108 ALA A C 1
ATOM 826 O O . ALA A 1 108 ? -17.225 -9.385 -5.311 1.00 75.25 108 ALA A O 1
ATOM 827 N N . ALA A 1 109 ? -18.647 -8.849 -6.966 1.00 79.44 109 ALA A N 1
ATOM 828 C CA . ALA A 1 109 ? -19.225 -7.692 -6.283 1.00 79.44 109 ALA A CA 1
ATOM 829 C C . ALA A 1 109 ? -20.003 -8.096 -5.018 1.00 79.44 109 ALA A C 1
ATOM 831 O O . ALA A 1 109 ? -19.842 -7.467 -3.972 1.00 79.44 109 ALA A O 1
ATOM 832 N N . PHE A 1 110 ? -20.786 -9.178 -5.080 1.00 87.94 110 PHE A N 1
ATOM 833 C CA . PHE A 1 110 ? -21.503 -9.712 -3.920 1.00 87.94 110 PHE A CA 1
ATOM 834 C C . PHE A 1 110 ? -20.544 -10.231 -2.841 1.00 87.94 110 PHE A C 1
ATOM 836 O O . PHE A 1 110 ? -20.707 -9.908 -1.667 1.00 87.94 110 PHE A O 1
ATOM 843 N N . SER A 1 111 ? -19.497 -10.962 -3.233 1.00 90.50 111 SER A N 1
ATOM 844 C CA . SER A 1 111 ? -18.475 -11.460 -2.3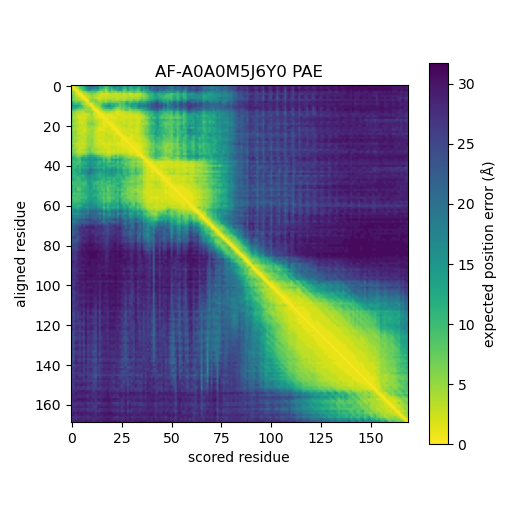02 1.00 90.50 111 SER A CA 1
ATOM 845 C C . SER A 1 111 ? -17.708 -10.313 -1.637 1.00 90.50 111 SER A C 1
ATOM 847 O O . SER A 1 111 ? -17.452 -10.360 -0.436 1.00 90.50 111 SER A O 1
ATOM 849 N N . ALA A 1 112 ? -17.387 -9.252 -2.388 1.00 86.94 112 ALA A N 1
ATOM 850 C CA . ALA A 1 112 ? -16.747 -8.056 -1.846 1.00 86.94 112 ALA A CA 1
ATOM 851 C C . ALA A 1 112 ? -17.662 -7.307 -0.861 1.00 86.94 112 ALA A C 1
ATOM 853 O O . ALA A 1 112 ? -17.215 -6.929 0.222 1.00 86.94 112 ALA A O 1
ATOM 854 N N . ALA A 1 113 ? -18.949 -7.149 -1.191 1.00 89.88 113 ALA A N 1
ATOM 855 C CA . ALA A 1 113 ? -19.934 -6.540 -0.297 1.00 89.88 113 ALA A CA 1
ATOM 856 C C . ALA A 1 113 ? -20.131 -7.368 0.986 1.00 89.88 113 ALA A C 1
ATOM 858 O O . ALA A 1 113 ? -20.146 -6.815 2.086 1.00 89.88 113 ALA A O 1
ATOM 859 N N . GLN A 1 114 ? -20.199 -8.698 0.866 1.00 93.19 114 GLN A N 1
ATOM 860 C CA . GLN A 1 114 ? -20.310 -9.607 2.005 1.00 93.19 114 GLN A CA 1
ATOM 861 C C . GLN A 1 114 ? -19.061 -9.562 2.897 1.00 93.19 114 GLN A C 1
ATOM 863 O O . GLN A 1 114 ? -19.179 -9.505 4.122 1.00 93.19 114 GLN A O 1
ATOM 868 N N . GLN A 1 115 ? -17.864 -9.515 2.304 1.00 91.75 115 GLN A N 1
ATOM 869 C CA . GLN A 1 115 ? -16.615 -9.379 3.054 1.00 91.75 115 GLN A CA 1
ATOM 870 C C . GLN A 1 115 ? -16.546 -8.037 3.797 1.00 91.75 115 GLN A C 1
ATOM 872 O O . GLN A 1 115 ? -16.133 -7.997 4.957 1.00 91.75 115 GLN A O 1
ATOM 877 N N . GLN A 1 116 ? -16.996 -6.945 3.170 1.00 92.19 116 GLN A N 1
ATOM 878 C CA . GLN A 1 116 ? -17.061 -5.632 3.811 1.00 92.19 116 GLN A CA 1
ATOM 879 C C . GLN A 1 116 ? -18.055 -5.620 4.982 1.00 92.19 116 GLN A C 1
ATOM 881 O O . GLN A 1 116 ? -17.734 -5.099 6.051 1.00 92.19 116 GLN A O 1
ATOM 886 N N . GLN A 1 117 ? -19.225 -6.246 4.825 1.00 92.94 117 GLN A N 1
ATOM 887 C CA . GLN A 1 117 ? -20.210 -6.368 5.901 1.00 92.94 117 GLN A CA 1
ATOM 888 C C . GLN A 1 117 ? -19.674 -7.199 7.077 1.00 92.94 117 GLN A C 1
ATOM 890 O O . GLN A 1 117 ? -19.857 -6.822 8.235 1.00 92.94 117 GLN A O 1
ATOM 895 N N . GLN A 1 118 ? -18.949 -8.287 6.802 1.00 93.38 118 GLN A N 1
ATOM 896 C CA . GLN A 1 118 ? -18.345 -9.119 7.844 1.00 93.38 118 GLN A CA 1
ATOM 897 C C . GLN A 1 118 ? -17.229 -8.384 8.604 1.00 93.38 118 GLN A C 1
ATOM 899 O O . GLN A 1 118 ? -17.145 -8.494 9.828 1.00 93.38 118 GLN A O 1
ATOM 904 N N . GLN A 1 119 ? -16.413 -7.583 7.910 1.00 92.31 119 GLN A N 1
ATOM 905 C CA . GLN A 1 119 ? -15.400 -6.732 8.547 1.00 92.31 119 GLN A CA 1
ATOM 906 C C . GLN A 1 119 ? -16.032 -5.662 9.448 1.00 92.31 119 GLN A C 1
ATOM 908 O O . GLN A 1 119 ? -15.553 -5.441 10.560 1.00 92.31 119 GLN A O 1
ATOM 913 N N . GLN A 1 120 ? -17.127 -5.033 9.010 1.00 93.00 120 GLN A N 1
ATOM 914 C CA . GLN A 1 120 ? -17.855 -4.054 9.824 1.00 93.00 120 GLN A CA 1
ATOM 915 C C . GLN A 1 120 ? -18.473 -4.695 11.074 1.00 93.00 120 GLN A C 1
ATOM 917 O O . GLN A 1 120 ? -18.347 -4.139 12.164 1.00 93.00 120 GLN A O 1
ATOM 922 N N . ALA A 1 121 ? -19.076 -5.882 10.947 1.00 94.44 121 ALA A N 1
ATOM 923 C CA . ALA A 1 121 ? -19.632 -6.613 12.085 1.00 94.44 121 ALA A CA 1
ATOM 924 C C . ALA A 1 121 ? -18.548 -7.013 13.105 1.00 94.44 121 ALA A C 1
ATOM 926 O O . ALA A 1 121 ? -18.744 -6.847 14.309 1.00 94.44 121 ALA A O 1
ATOM 927 N N . ALA A 1 122 ? -17.383 -7.478 12.638 1.00 94.81 122 ALA A N 1
ATOM 928 C CA . ALA A 1 122 ? -16.256 -7.815 13.508 1.00 94.81 122 ALA A CA 1
ATOM 929 C C . ALA A 1 122 ? -15.703 -6.583 14.249 1.00 94.81 122 ALA A C 1
ATOM 931 O O . ALA A 1 122 ? -15.454 -6.648 15.453 1.00 94.81 122 ALA A O 1
ATOM 932 N N . ALA A 1 123 ? -15.571 -5.443 13.559 1.00 95.19 123 ALA A N 1
ATOM 933 C CA . ALA A 1 123 ? -15.123 -4.193 14.171 1.00 95.19 123 ALA A CA 1
ATOM 934 C C . ALA A 1 123 ? -16.100 -3.692 15.251 1.00 95.19 123 ALA A C 1
ATOM 936 O O . ALA A 1 123 ? -15.669 -3.294 16.333 1.00 95.19 123 ALA A O 1
ATOM 937 N N . GLN A 1 124 ? -17.412 -3.773 14.996 1.00 95.31 124 GLN A N 1
ATOM 938 C CA . GLN A 1 124 ? -18.440 -3.403 15.976 1.00 95.31 124 GLN A CA 1
ATOM 939 C C . GLN A 1 124 ? -18.403 -4.305 17.216 1.00 95.31 124 GLN A C 1
ATOM 941 O O . GLN A 1 124 ? -18.447 -3.800 18.337 1.00 95.31 124 GLN A O 1
ATOM 946 N N . GLN A 1 125 ? -18.255 -5.624 17.040 1.00 95.38 125 GLN A N 1
ATOM 947 C CA . GLN A 1 125 ? -18.120 -6.552 18.170 1.00 95.38 125 GLN A CA 1
ATOM 948 C C . GLN A 1 125 ? -16.872 -6.253 19.008 1.00 95.38 125 GLN A C 1
ATOM 950 O O . GLN A 1 125 ? -16.944 -6.242 20.237 1.00 95.38 125 GLN A O 1
ATOM 955 N N . GLN A 1 126 ? -15.740 -5.964 18.363 1.00 95.38 126 GLN A N 1
ATOM 956 C CA . GLN A 1 126 ? -14.503 -5.631 19.066 1.00 95.38 126 GLN A CA 1
ATOM 957 C C . GLN A 1 126 ? -14.629 -4.320 19.858 1.00 95.38 126 GLN A C 1
ATOM 959 O O . GLN A 1 126 ? -14.153 -4.234 20.991 1.00 95.38 126 GLN A O 1
ATOM 964 N N . GLN A 1 127 ? -15.301 -3.313 19.294 1.00 95.81 127 GLN A N 1
ATOM 965 C CA . GLN A 1 127 ? -15.569 -2.053 19.986 1.00 95.81 127 GLN A CA 1
ATOM 966 C C . GLN A 1 127 ? -16.505 -2.254 21.185 1.00 95.81 127 GLN A C 1
ATOM 968 O O . GLN A 1 127 ? -16.257 -1.705 22.259 1.00 95.81 127 GLN A O 1
ATOM 973 N N . GLN A 1 128 ? -17.540 -3.086 21.039 1.00 96.12 128 GLN A N 1
ATOM 974 C CA . GLN A 1 128 ? -18.467 -3.393 22.125 1.00 96.12 128 GLN A CA 1
ATOM 975 C C . GLN A 1 128 ? -17.775 -4.146 23.273 1.00 96.12 128 GLN A C 1
ATOM 977 O O . GLN A 1 128 ? -17.994 -3.809 24.436 1.00 96.12 128 GLN A O 1
ATOM 982 N N . GLN A 1 129 ? -16.883 -5.097 22.970 1.00 96.38 129 GLN A N 1
ATOM 983 C CA . GLN A 1 129 ? -16.072 -5.783 23.986 1.00 96.38 129 GLN A CA 1
ATOM 984 C C . GLN A 1 129 ? -15.140 -4.819 24.731 1.00 96.38 129 GLN A C 1
ATOM 986 O O . GLN A 1 129 ? -15.051 -4.882 25.957 1.00 96.38 129 GLN A O 1
ATOM 991 N N . GLN A 1 130 ? -14.485 -3.890 24.024 1.00 96.31 130 GLN A N 1
ATOM 992 C CA . GLN A 1 130 ? -13.647 -2.870 24.667 1.00 96.31 130 GLN A CA 1
ATOM 993 C C . GLN A 1 130 ? -14.460 -1.964 25.595 1.00 96.31 130 GLN A C 1
ATOM 995 O O . GLN A 1 130 ? -14.031 -1.686 26.713 1.00 96.31 130 GLN A O 1
ATOM 1000 N N . GLN A 1 131 ? -15.653 -1.543 25.169 1.00 96.69 131 GLN A N 1
ATOM 1001 C CA . GLN A 1 131 ? -16.519 -0.701 25.991 1.00 96.69 131 GLN A CA 1
ATOM 1002 C C . GLN A 1 131 ? -17.036 -1.444 27.234 1.00 96.69 131 GLN A C 1
ATOM 1004 O O . GLN A 1 131 ? -17.057 -0.871 28.326 1.00 96.69 131 GLN A O 1
ATOM 1009 N N . GLN A 1 132 ? -17.383 -2.731 27.110 1.00 96.69 132 GLN A N 1
ATOM 1010 C CA . GLN A 1 132 ? -17.743 -3.576 28.256 1.00 96.69 132 GLN A CA 1
ATOM 1011 C C . GLN A 1 132 ? -16.577 -3.722 29.238 1.00 96.69 132 GLN A C 1
ATOM 1013 O O . GLN A 1 132 ? -16.766 -3.524 30.438 1.00 96.69 132 GLN A O 1
ATOM 1018 N N . GLN A 1 133 ? -15.365 -3.990 28.744 1.00 96.62 133 GLN A N 1
ATOM 1019 C CA . GLN A 1 133 ? -14.174 -4.097 29.588 1.00 96.62 133 GLN A CA 1
ATOM 1020 C C . GLN A 1 133 ? -13.869 -2.777 30.308 1.00 96.62 133 GLN A C 1
ATOM 1022 O O . GLN A 1 133 ? -13.602 -2.777 31.508 1.00 96.62 133 GLN A O 1
ATOM 1027 N N . GLN A 1 134 ? -13.972 -1.641 29.614 1.00 96.25 134 GLN A N 1
ATOM 1028 C CA . GLN A 1 134 ? -13.778 -0.324 30.221 1.00 96.25 134 GLN A CA 1
ATOM 1029 C C . GLN A 1 134 ? -14.835 -0.026 31.295 1.00 96.25 134 GLN A C 1
ATOM 1031 O O . GLN A 1 134 ? -14.495 0.456 32.375 1.00 96.25 134 GLN A O 1
ATOM 1036 N N . THR A 1 135 ? -16.096 -0.390 31.046 1.00 96.88 135 THR A N 1
ATOM 1037 C CA . THR A 1 135 ? -17.180 -0.259 32.034 1.00 96.88 135 THR A CA 1
ATOM 1038 C C . THR A 1 135 ? -16.915 -1.126 33.265 1.00 96.88 135 THR A C 1
ATOM 1040 O O . THR A 1 135 ? -17.067 -0.656 34.391 1.00 96.88 135 THR A O 1
ATOM 1043 N N . GLN A 1 136 ? -16.458 -2.367 33.074 1.00 96.94 136 GLN A N 1
ATOM 1044 C CA . GLN A 1 136 ? -16.125 -3.276 34.171 1.00 96.94 136 GLN A CA 1
ATOM 1045 C C . GLN A 1 136 ? -14.951 -2.755 35.012 1.00 96.94 136 GLN A C 1
ATOM 1047 O O . GLN A 1 136 ? -15.017 -2.781 36.240 1.00 96.94 136 GLN A O 1
ATOM 1052 N N . LEU A 1 137 ? -13.903 -2.225 34.372 1.00 97.31 137 LEU A N 1
ATOM 1053 C CA . LEU A 1 137 ? -12.780 -1.589 35.067 1.00 97.31 137 LEU A CA 1
ATOM 1054 C C . LEU A 1 137 ? -13.234 -0.369 35.872 1.00 97.31 137 LEU A C 1
ATOM 1056 O O . LEU A 1 137 ? -12.803 -0.189 37.010 1.00 97.31 137 LEU A O 1
ATOM 1060 N N . GLN A 1 138 ? -14.132 0.445 35.316 1.00 96.44 138 GLN A N 1
ATOM 1061 C CA . GLN A 1 138 ? -14.646 1.624 36.005 1.00 96.44 138 GLN A CA 1
ATOM 1062 C C . GLN A 1 138 ? -15.530 1.256 37.204 1.00 96.44 138 GLN A C 1
ATOM 1064 O O . GLN A 1 138 ? -15.396 1.860 38.268 1.00 96.44 138 GLN A O 1
ATOM 1069 N N . GLN A 1 139 ? -16.368 0.223 37.074 1.00 96.00 139 GLN A N 1
ATOM 1070 C CA . GLN A 1 139 ? -17.138 -0.332 38.191 1.00 96.00 139 GLN A CA 1
ATOM 1071 C C . GLN A 1 139 ? -16.224 -0.902 39.281 1.00 96.00 139 GLN A C 1
ATOM 1073 O O . GLN A 1 139 ? -16.442 -0.641 40.463 1.00 96.00 139 GLN A O 1
ATOM 1078 N N . HIS A 1 140 ? -15.171 -1.630 38.899 1.00 96.94 140 HIS A N 1
ATOM 1079 C CA . HIS A 1 140 ? -14.205 -2.174 39.850 1.00 96.94 140 HIS A CA 1
ATOM 1080 C C . HIS A 1 140 ? -13.453 -1.066 40.601 1.00 96.94 140 HIS A C 1
ATOM 1082 O O . HIS A 1 140 ? -13.369 -1.105 41.827 1.00 96.94 140 HIS A O 1
ATOM 1088 N N . ALA A 1 141 ? -12.978 -0.039 39.892 1.00 96.81 141 ALA A N 1
ATOM 1089 C CA . ALA A 1 141 ? -12.334 1.120 40.504 1.00 96.81 141 ALA A CA 1
ATOM 1090 C C . ALA A 1 141 ? -13.274 1.846 41.480 1.00 96.81 141 ALA A C 1
ATOM 1092 O O . ALA A 1 141 ? -12.856 2.230 42.572 1.00 96.81 141 ALA A O 1
ATOM 1093 N N . HIS A 1 142 ? -14.555 1.984 41.124 1.00 97.06 142 HIS A N 1
ATOM 1094 C CA . HIS A 1 142 ? -15.556 2.579 42.006 1.00 97.06 142 HIS A CA 1
ATOM 1095 C C . HIS A 1 142 ? -15.802 1.731 43.265 1.00 97.06 142 HIS A C 1
ATOM 1097 O O . HIS A 1 142 ? -15.852 2.271 44.369 1.00 97.06 142 HIS A O 1
ATOM 1103 N N . ALA A 1 143 ? -15.891 0.405 43.126 1.00 96.56 143 ALA A N 1
ATOM 1104 C CA . ALA A 1 143 ? -16.045 -0.505 44.260 1.00 96.56 143 ALA A CA 1
ATOM 1105 C C . ALA A 1 143 ? -14.834 -0.454 45.209 1.00 96.56 143 ALA A C 1
ATOM 1107 O O . ALA A 1 143 ? -15.009 -0.408 46.426 1.00 96.56 143 ALA A O 1
ATOM 1108 N N . LEU A 1 144 ? -13.610 -0.403 44.670 1.00 96.38 144 LEU A N 1
ATOM 1109 C CA . LEU A 1 144 ? -12.394 -0.228 45.469 1.00 96.38 144 LEU A CA 1
ATOM 1110 C C . LEU A 1 144 ? -12.382 1.118 46.206 1.00 96.38 144 LEU A C 1
ATOM 1112 O O . LEU A 1 144 ? -12.048 1.164 47.389 1.00 96.38 144 LEU A O 1
ATOM 1116 N N . ALA A 1 145 ? -12.790 2.204 45.544 1.00 95.88 145 ALA A N 1
ATOM 1117 C CA . ALA A 1 145 ? -12.900 3.514 46.180 1.00 95.88 145 ALA A CA 1
ATOM 1118 C C . ALA A 1 145 ? -13.918 3.503 47.334 1.00 95.88 145 ALA A C 1
ATOM 1120 O O . ALA A 1 145 ? -13.641 4.043 48.404 1.00 95.88 145 ALA A O 1
ATOM 1121 N N . GLN A 1 146 ? -15.061 2.832 47.158 1.00 95.00 146 GLN A N 1
ATOM 1122 C CA . GLN A 1 146 ? -16.059 2.672 48.216 1.00 95.00 146 GLN A CA 1
ATOM 1123 C C . GLN A 1 146 ? -15.521 1.849 49.398 1.00 95.00 146 GLN A C 1
ATOM 1125 O O . GLN A 1 146 ? -15.708 2.247 50.546 1.00 95.00 146 GLN A O 1
ATOM 1130 N N . GLN A 1 147 ? -14.800 0.750 49.142 1.00 93.12 147 GLN A N 1
ATOM 1131 C CA . GLN A 1 147 ? -14.146 -0.022 50.207 1.00 93.12 147 GLN A CA 1
ATOM 1132 C C . GLN A 1 147 ? -13.119 0.817 50.976 1.00 93.12 147 GLN A C 1
ATOM 1134 O O . GLN A 1 147 ? -13.081 0.760 52.204 1.00 93.12 147 GLN A O 1
ATOM 1139 N N . HIS A 1 148 ? -12.324 1.633 50.277 1.00 93.06 148 HIS A N 1
ATOM 1140 C CA . HIS A 1 148 ? -11.351 2.516 50.917 1.00 93.06 148 HIS A CA 1
ATOM 1141 C C . HIS A 1 148 ? -12.032 3.566 51.811 1.00 93.06 148 HIS A C 1
ATOM 1143 O O . HIS A 1 148 ? -11.598 3.778 52.943 1.00 93.06 148 HIS A O 1
ATOM 1149 N N . MET A 1 149 ? -13.140 4.157 51.351 1.00 92.62 149 MET A N 1
ATOM 1150 C CA . MET A 1 149 ? -13.950 5.089 52.147 1.00 92.62 149 MET A CA 1
ATOM 1151 C C . MET A 1 149 ? -14.497 4.437 53.427 1.00 92.62 149 MET A C 1
ATOM 1153 O O . MET A 1 149 ? -14.402 5.026 54.503 1.00 92.62 149 MET A O 1
ATOM 1157 N N . LEU A 1 150 ? -15.023 3.209 53.339 1.00 91.62 150 LEU A N 1
ATOM 1158 C CA . LEU A 1 150 ? -15.508 2.468 54.511 1.00 91.62 150 LEU A CA 1
ATOM 1159 C C . LEU A 1 150 ? -14.372 2.139 55.489 1.00 91.62 150 LEU A C 1
ATOM 1161 O O . LEU A 1 150 ? -14.527 2.299 56.698 1.00 91.62 150 LEU A O 1
ATOM 1165 N N . HIS A 1 151 ? -13.210 1.727 54.977 1.00 90.00 151 HIS A N 1
ATOM 1166 C CA . HIS A 1 151 ? -12.049 1.429 55.814 1.00 90.00 151 HIS A CA 1
ATOM 1167 C C . HIS A 1 151 ? -11.554 2.674 56.570 1.00 90.00 151 HIS A C 1
ATOM 1169 O O . HIS A 1 151 ? -11.229 2.590 57.754 1.00 90.00 151 HIS A O 1
ATOM 117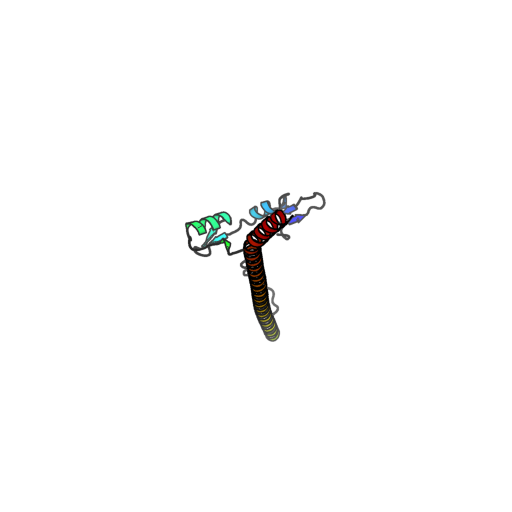5 N N . GLN A 1 152 ? -11.570 3.844 55.919 1.00 88.50 152 GLN A N 1
ATOM 1176 C CA . GLN A 1 152 ? -11.215 5.119 56.544 1.00 88.50 152 GLN A CA 1
ATOM 1177 C C . GLN A 1 152 ? -12.200 5.530 57.653 1.00 88.50 152 GLN A C 1
ATOM 1179 O O . GLN A 1 152 ? -11.773 6.078 58.666 1.00 88.50 152 GLN A O 1
ATOM 1184 N N . GLN A 1 153 ? -13.498 5.236 57.510 1.00 85.56 153 GLN A N 1
ATOM 1185 C CA . GLN A 1 153 ? -14.494 5.507 58.557 1.00 85.56 153 GLN A CA 1
ATOM 1186 C C . GLN A 1 153 ? -14.383 4.561 59.765 1.00 85.56 153 GLN A C 1
ATOM 1188 O O . GLN A 1 153 ? -14.650 4.975 60.893 1.00 85.56 153 GLN A O 1
ATOM 1193 N N . LEU A 1 154 ? -13.977 3.305 59.557 1.00 81.06 154 LEU A N 1
ATOM 1194 C CA . LEU A 1 154 ? -13.871 2.299 60.623 1.00 81.06 154 LEU A CA 1
ATOM 1195 C C . LEU A 1 154 ? -12.560 2.390 61.429 1.00 81.06 154 LEU A C 1
ATOM 1197 O O . LEU A 1 154 ? -12.536 2.006 62.599 1.00 81.06 154 LEU A O 1
ATOM 1201 N N . GLN A 1 155 ? -11.480 2.929 60.853 1.00 78.12 155 GLN A N 1
ATOM 1202 C CA . GLN A 1 155 ? -10.195 3.127 61.544 1.00 78.12 155 GLN A CA 1
ATOM 1203 C C . GLN A 1 155 ? -10.278 3.925 62.863 1.00 78.12 155 GLN A C 1
ATOM 1205 O O . GLN A 1 155 ? -9.754 3.437 63.868 1.00 78.12 155 GLN A O 1
ATOM 1210 N N . PRO A 1 156 ? -10.926 5.108 62.929 1.00 72.69 156 PRO A N 1
ATOM 1211 C CA . PRO A 1 156 ? -11.009 5.873 64.174 1.00 72.69 156 PRO A CA 1
ATOM 1212 C C . PRO A 1 156 ? -11.846 5.168 65.252 1.00 72.69 156 PRO A C 1
ATOM 1214 O O . PRO A 1 156 ? -11.478 5.216 66.423 1.00 72.69 156 PRO A O 1
ATOM 1217 N N . GLN A 1 157 ? -12.908 4.449 64.870 1.00 69.62 157 GLN A N 1
ATOM 1218 C CA . GLN A 1 157 ? -13.727 3.641 65.788 1.00 69.62 157 GLN A CA 1
ATOM 1219 C C . GLN A 1 157 ? -12.896 2.524 66.439 1.00 69.62 157 GLN A C 1
ATOM 1221 O O . GLN A 1 157 ? -12.914 2.354 67.657 1.00 69.62 157 GLN A O 1
ATOM 1226 N N . HIS A 1 158 ? -12.096 1.807 65.644 1.00 72.56 158 HIS A N 1
ATOM 1227 C CA . HIS A 1 158 ? -11.234 0.733 66.143 1.00 72.56 158 HIS A CA 1
ATOM 1228 C C . HIS A 1 158 ? -10.104 1.255 67.040 1.00 72.56 158 HIS A C 1
ATOM 1230 O O . HIS A 1 158 ? -9.716 0.596 68.007 1.00 72.56 158 HIS A O 1
ATOM 1236 N N . HIS A 1 159 ? -9.562 2.434 66.722 1.00 76.94 159 HIS A N 1
ATOM 1237 C CA . HIS A 1 159 ? -8.540 3.087 67.537 1.00 76.94 159 HIS A CA 1
ATOM 1238 C C . HIS A 1 159 ? -9.120 3.567 68.876 1.00 76.94 159 HIS A C 1
ATOM 1240 O O . HIS A 1 159 ? -8.506 3.371 69.922 1.00 76.94 159 HIS A O 1
ATOM 1246 N N . GLN A 1 160 ? -10.342 4.108 68.867 1.00 74.81 160 GLN A N 1
ATOM 1247 C CA . GLN A 1 160 ? -11.036 4.530 70.080 1.00 74.81 160 GLN A CA 1
ATOM 1248 C C . GLN A 1 160 ? -11.424 3.333 70.965 1.00 74.81 160 GLN A C 1
ATOM 1250 O O . GLN A 1 160 ? -11.193 3.381 72.170 1.00 74.81 160 GLN A O 1
ATOM 1255 N N . GLN A 1 161 ? -11.918 2.227 70.399 1.00 72.50 161 GLN A N 1
ATOM 1256 C CA . GLN A 1 161 ? -12.232 1.000 71.150 1.00 72.50 161 GLN A CA 1
ATOM 1257 C C . GLN A 1 161 ? -10.993 0.400 71.847 1.00 72.50 161 GLN A C 1
ATOM 1259 O O . GLN A 1 161 ? -11.086 -0.027 72.996 1.00 72.50 161 GLN A O 1
ATOM 1264 N N . GLN A 1 162 ? -9.827 0.402 71.185 1.00 72.56 162 GLN A N 1
ATOM 1265 C CA . GLN A 1 162 ? -8.562 -0.070 71.773 1.00 72.56 162 GLN A CA 1
ATOM 1266 C C . GLN A 1 162 ? -8.117 0.780 72.967 1.00 72.56 162 GLN A C 1
ATOM 1268 O O . GLN A 1 162 ? -7.670 0.226 73.968 1.00 72.56 162 GLN A O 1
ATOM 1273 N N . GLN A 1 163 ? -8.285 2.105 72.893 1.00 70.31 163 GLN A N 1
ATOM 1274 C CA . GLN A 1 163 ? -7.981 2.997 74.016 1.00 70.31 163 GLN A CA 1
ATOM 1275 C C . GLN A 1 163 ? -8.899 2.730 75.216 1.00 70.31 163 GLN A C 1
ATOM 1277 O O . GLN A 1 163 ? -8.409 2.656 76.335 1.00 70.31 163 GLN A O 1
ATOM 1282 N N . HIS A 1 164 ? -10.199 2.511 74.986 1.00 70.44 164 HIS A N 1
ATOM 1283 C CA . HIS A 1 164 ? -11.148 2.203 76.064 1.00 70.44 164 HIS A CA 1
ATOM 1284 C C . HIS A 1 164 ? -10.878 0.836 76.718 1.00 70.44 164 HIS A C 1
ATOM 1286 O O . HIS A 1 164 ? -11.029 0.701 77.932 1.00 70.44 164 HIS A O 1
ATOM 1292 N N . ASN A 1 165 ? -10.459 -0.174 75.946 1.00 69.19 165 ASN A N 1
ATOM 1293 C CA . ASN A 1 165 ? -10.129 -1.496 76.490 1.00 69.19 165 ASN A CA 1
ATOM 1294 C C . ASN A 1 165 ? -8.840 -1.463 77.332 1.00 69.19 165 ASN A C 1
ATOM 1296 O O . ASN A 1 165 ? -8.792 -2.075 78.389 1.00 69.19 165 ASN A O 1
ATOM 1300 N N . ALA A 1 166 ? -7.834 -0.684 76.915 1.00 65.75 166 ALA A N 1
ATOM 1301 C CA . ALA A 1 166 ? -6.589 -0.500 77.667 1.00 65.75 166 ALA A CA 1
ATOM 1302 C C . ALA A 1 166 ? -6.760 0.294 78.978 1.00 65.75 166 ALA A C 1
ATOM 1304 O O . ALA A 1 166 ? -5.899 0.228 79.847 1.00 65.75 166 ALA A O 1
ATOM 1305 N N . THR A 1 167 ? -7.845 1.061 79.123 1.00 71.19 167 THR A N 1
ATOM 1306 C CA . THR A 1 167 ? -8.171 1.798 80.356 1.00 71.19 167 THR A CA 1
ATOM 1307 C C . THR A 1 167 ? -9.130 1.052 81.291 1.00 71.19 167 THR A C 1
ATOM 1309 O O . THR A 1 167 ? -9.476 1.598 82.335 1.00 71.19 167 THR A O 1
ATOM 1312 N N . SER A 1 168 ? -9.611 -0.139 80.907 1.00 58.66 168 SER A N 1
ATOM 1313 C CA . SER A 1 168 ? -10.624 -0.909 81.656 1.00 58.66 168 SER A CA 1
ATOM 1314 C C . SER A 1 168 ? -10.071 -2.158 82.373 1.00 58.66 168 SER A C 1
ATOM 1316 O O . SER A 1 168 ? -10.857 -2.882 82.983 1.00 58.66 168 SER A O 1
ATOM 1318 N N . GLU A 1 169 ? -8.755 -2.401 82.314 1.00 50.47 169 GLU A N 1
ATOM 1319 C CA . GLU A 1 169 ? -7.999 -3.359 83.151 1.00 50.47 169 GLU A CA 1
ATOM 1320 C C . GLU A 1 169 ? -7.212 -2.616 84.241 1.00 50.47 169 GLU A C 1
ATOM 1322 O O . GLU A 1 169 ? -7.119 -3.156 85.367 1.00 50.47 169 GLU A O 1
#

Secondary structure (DSSP, 8-state):
-TTSEEE-TTSTT-EEETTT--EES-HHHHHHHH----EE-TTT--EESSHHHHHHHHHHH-TT--GGG------SSSSS----------HHHHHHHHHHHHHHHHHHHHHHHHHHHHHHHHHHHHHHHHHHHHHHHHHHHHHHHHHHHHHHHHHHHHHHHHHHHHT--

Foldseek 3Di:
DVPQWDDDPPDDQWIQGNVPRDIDNDPPVVVCVVPQDFDADPPPRDTDSDPVVSQVCCVVVPVVDHCPVPPDPPPPDPPPDDDDDDDDDPPVVVVVVVVVVVVVVVVVVVVVVVVVVVVVVVVVVVVVVVVVVVVVVVVVVVVVVVVVVVVVVVVVVVVVVVVVVVVPD

Radius of gyration: 36.9 Å; Cα contacts (8 Å, |Δi|>4): 75; chains: 1; bounding box: 51×46×122 Å

pLDDT: mean 76.64, std 16.77, range [37.16, 97.31]

Sequence (169 aa):
MRLTFERLSGGCNLHRCKLCGKVVTHIRNHYHVHFPGRFECPLCRATYTRSDNLRTHCKFKHPMYNPDTRKFDNLMSAATATTVGAATPTATQLAAASQAAMAAAAAAAFSAAQQQQQQQAAAQQQQQQQQQQQTQLQQHAHALAQQHMLHQQLQPQHHQQQQHNATSE

InterPro domains:
  IPR013087 Zinc finger C2H2-type [PS00028] (41-62)
  IPR013087 Zinc finger C2H2-type [PS50157] (39-67)
  IPR013087 Zinc finger C2H2-type [SM00355] (15-34)
  IPR013087 Zinc finger C2H2-type [SM00355] (39-62)
  IPR036236 Zinc finger C2H2 superfamily [SSF57667] (39-62)

Mean predicted aligned error: 19.51 Å

Organism: Drosophila busckii (NCBI:txid30019)